Protein AF-U1WQH1-F1 (afdb_monomer_lite)

Radius of gyration: 12.49 Å; chains: 1; bounding box: 26×28×27 Å

Secondary structure (DSSP, 8-state):
-B-TTT--B-S-EEEEEE-TT--EE-HHHHHHHHHH-GGGTT---EEEEEEHHHHHHHHHHH--

pLDDT: mean 88.01, std 6.47, range [57.44, 94.81]

Sequence (64 aa):
MKCYVCKATDSISLPMYLDKNKRLFSESKLEAFRVLHPEAAYIEFEKVMVCGMCKFEMEVREAK

Organism: NCBI:txid649747

Foldseek 3Di:
DAAPPPRDDDPAKDKWWQFPVRDTHDPVRVVVCCVVCVVCPVGDIDIGIHGPVVVVVVVVVVVD

Structure (mmCIF, N/CA/C/O backbone):
data_AF-U1WQH1-F1
#
_entry.id   AF-U1WQH1-F1
#
loop_
_atom_site.group_PDB
_atom_site.id
_atom_site.type_symbol
_atom_site.label_atom_id
_atom_site.label_alt_id
_atom_site.label_comp_id
_atom_site.label_asym_id
_atom_site.label_entity_id
_atom_site.label_seq_id
_atom_site.pdbx_PDB_ins_code
_atom_site.Cartn_x
_atom_site.Cartn_y
_atom_site.Cartn_z
_atom_site.occupancy
_atom_site.B_iso_or_equiv
_atom_site.auth_seq_id
_atom_site.auth_comp_id
_atom_site.auth_asym_id
_atom_site.auth_atom_id
_atom_site.pdbx_PDB_model_num
ATOM 1 N N . MET A 1 1 ? 8.054 -13.888 -4.822 1.00 70.44 1 MET A N 1
ATOM 2 C CA . MET A 1 1 ? 6.590 -13.657 -4.720 1.00 70.44 1 MET A CA 1
ATOM 3 C C . MET A 1 1 ? 6.107 -12.921 -5.961 1.00 70.44 1 MET A C 1
ATOM 5 O O . MET A 1 1 ? 6.902 -12.204 -6.551 1.00 70.44 1 MET A O 1
ATOM 9 N N . LYS A 1 2 ? 4.852 -13.121 -6.389 1.00 86.94 2 LYS A N 1
ATOM 10 C CA . LYS A 1 2 ? 4.300 -12.448 -7.580 1.00 86.94 2 LYS A CA 1
ATOM 11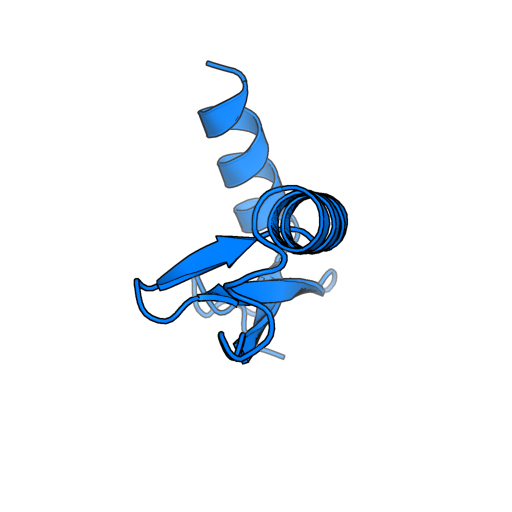 C C . LYS A 1 2 ? 3.811 -11.043 -7.229 1.00 86.94 2 LYS A C 1
ATOM 13 O O . LYS A 1 2 ? 3.179 -10.864 -6.192 1.00 86.94 2 LYS A O 1
ATOM 18 N N . CYS A 1 3 ? 4.071 -10.079 -8.107 1.00 93.19 3 CYS A N 1
ATOM 19 C CA . CYS A 1 3 ? 3.549 -8.721 -7.997 1.00 93.19 3 CYS A CA 1
ATOM 20 C C . CYS A 1 3 ? 2.014 -8.732 -8.002 1.00 93.19 3 CYS A C 1
ATOM 22 O O . CYS A 1 3 ? 1.395 -9.365 -8.855 1.00 93.19 3 CYS A O 1
ATOM 24 N N . TYR A 1 4 ? 1.377 -8.001 -7.091 1.00 92.81 4 TYR A N 1
ATOM 25 C CA . TYR A 1 4 ? -0.077 -7.881 -7.036 1.00 92.81 4 TYR A CA 1
ATOM 26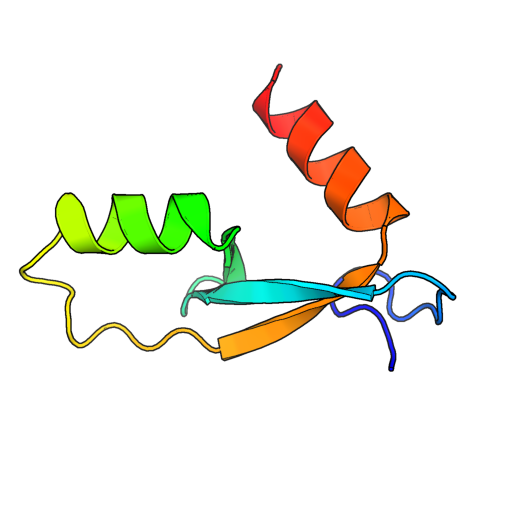 C C . TYR A 1 4 ? -0.659 -7.245 -8.308 1.00 92.81 4 TYR A C 1
ATOM 28 O O . TYR A 1 4 ? -1.716 -7.679 -8.764 1.00 92.81 4 TYR A O 1
ATOM 36 N N . VAL A 1 5 ? 0.046 -6.277 -8.902 1.00 92.00 5 VAL A N 1
ATOM 37 C CA . VAL A 1 5 ? -0.423 -5.493 -10.056 1.00 92.00 5 VAL A CA 1
ATOM 38 C C . VAL A 1 5 ? -0.265 -6.274 -11.362 1.00 92.00 5 VAL A C 1
ATOM 40 O O . VAL A 1 5 ? -1.256 -6.638 -11.986 1.00 92.00 5 VAL A O 1
ATOM 43 N N . CYS A 1 6 ? 0.970 -6.584 -11.762 1.00 93.12 6 CYS A N 1
ATOM 44 C CA . CYS A 1 6 ? 1.257 -7.205 -13.061 1.00 93.12 6 CYS A CA 1
ATOM 45 C C . CYS A 1 6 ? 1.375 -8.736 -13.018 1.00 93.12 6 CYS A C 1
ATOM 47 O O . CYS A 1 6 ? 1.587 -9.362 -14.051 1.00 93.12 6 CYS A O 1
ATOM 49 N N . LYS A 1 7 ? 1.287 -9.354 -11.830 1.00 93.19 7 LYS A N 1
ATOM 50 C CA . LYS A 1 7 ? 1.468 -10.804 -11.595 1.00 93.19 7 LYS A CA 1
ATOM 51 C C . LYS A 1 7 ? 2.840 -11.370 -11.993 1.00 93.19 7 LYS A C 1
ATOM 53 O O . LYS A 1 7 ? 3.063 -12.568 -11.807 1.00 93.19 7 LYS A O 1
ATOM 58 N N . ALA A 1 8 ? 3.765 -10.531 -12.462 1.00 89.56 8 ALA A N 1
ATOM 59 C CA . ALA A 1 8 ? 5.135 -10.910 -12.777 1.00 89.56 8 ALA A CA 1
ATOM 60 C C . ALA A 1 8 ? 5.950 -11.202 -11.511 1.00 89.56 8 ALA A C 1
ATOM 62 O O . ALA A 1 8 ? 5.613 -10.767 -10.404 1.00 89.56 8 ALA A O 1
ATOM 63 N N . THR A 1 9 ? 7.040 -11.939 -11.695 1.00 84.94 9 THR A N 1
ATOM 64 C CA . THR A 1 9 ? 8.054 -12.162 -10.663 1.00 84.94 9 THR A CA 1
ATOM 65 C C . THR A 1 9 ? 9.192 -11.187 -10.921 1.00 84.94 9 THR A C 1
ATOM 67 O O . THR A 1 9 ? 9.657 -11.090 -12.051 1.00 84.94 9 THR A O 1
ATOM 70 N N . ASP A 1 10 ? 9.618 -10.471 -9.892 1.00 80.06 10 ASP A N 1
ATOM 71 C CA . ASP A 1 10 ? 10.710 -9.501 -9.959 1.00 80.06 10 ASP A CA 1
ATOM 72 C C . ASP A 1 10 ? 11.708 -9.840 -8.841 1.00 80.06 10 ASP A C 1
ATOM 74 O O . ASP A 1 10 ? 11.315 -10.391 -7.805 1.00 80.06 10 ASP A O 1
ATOM 78 N N . SER A 1 11 ? 12.990 -9.554 -9.061 1.00 80.69 11 SER A N 1
ATOM 79 C CA . SER A 1 11 ? 14.029 -9.658 -8.034 1.00 80.69 11 SER A CA 1
ATOM 80 C C . SER A 1 11 ? 13.816 -8.624 -6.928 1.00 80.69 11 SER A C 1
ATOM 82 O O . SER A 1 11 ? 14.202 -8.863 -5.784 1.00 80.69 11 SER A O 1
ATOM 84 N N . ILE A 1 12 ? 13.143 -7.513 -7.246 1.00 85.25 12 ILE A N 1
ATOM 85 C CA . ILE A 1 12 ? 12.764 -6.473 -6.294 1.00 85.25 12 ILE A CA 1
ATOM 86 C C . ILE A 1 12 ? 11.251 -6.506 -6.081 1.00 85.25 12 ILE A C 1
ATOM 88 O O . ILE A 1 12 ? 10.460 -6.199 -6.974 1.00 85.25 12 ILE A O 1
ATOM 92 N N . SER A 1 13 ? 10.837 -6.825 -4.856 1.00 87.69 13 SER A N 1
ATOM 93 C CA . SER A 1 13 ? 9.441 -6.741 -4.429 1.00 87.69 13 SER A CA 1
ATOM 94 C C . SER A 1 13 ? 9.333 -5.958 -3.130 1.00 87.69 13 SER A C 1
ATOM 96 O O . SER A 1 13 ? 10.022 -6.274 -2.162 1.00 87.69 13 SER A O 1
ATOM 98 N N . LEU A 1 14 ? 8.449 -4.967 -3.107 1.00 90.38 14 LEU A N 1
ATOM 99 C CA . LEU A 1 14 ? 8.241 -4.068 -1.982 1.00 90.38 14 LEU A CA 1
ATOM 100 C C . LEU A 1 14 ? 6.831 -4.265 -1.410 1.00 90.38 14 LEU A C 1
ATOM 102 O O . LEU A 1 14 ? 5.883 -4.459 -2.181 1.00 90.38 14 LEU A O 1
ATOM 106 N N . PRO A 1 15 ? 6.671 -4.227 -0.078 1.00 92.56 15 PRO A N 1
ATOM 107 C CA . PRO A 1 15 ? 5.358 -4.300 0.537 1.00 92.56 15 PRO A CA 1
ATOM 108 C C . PRO A 1 15 ? 4.558 -3.019 0.277 1.00 92.56 15 PRO A C 1
ATOM 110 O O . PRO A 1 15 ? 5.083 -1.910 0.367 1.00 92.56 15 PRO A O 1
ATOM 113 N N . MET A 1 16 ? 3.272 -3.187 -0.008 1.00 94.31 16 MET A N 1
ATOM 114 C CA . MET A 1 16 ? 2.273 -2.123 -0.088 1.00 94.31 16 MET A CA 1
ATOM 115 C C . MET A 1 16 ? 0.999 -2.554 0.637 1.00 94.31 16 MET A C 1
ATOM 117 O O . MET A 1 16 ? 0.813 -3.731 0.942 1.00 94.31 16 MET A O 1
ATOM 121 N N . TYR A 1 17 ? 0.121 -1.596 0.907 1.00 94.81 17 TYR A N 1
ATOM 122 C CA . TYR A 1 17 ? -1.103 -1.807 1.669 1.00 94.81 17 TYR A CA 1
ATOM 123 C C . TYR A 1 17 ? -2.320 -1.544 0.787 1.00 94.81 17 TYR A C 1
ATOM 125 O O . TYR A 1 17 ? -2.428 -0.479 0.188 1.00 94.81 17 TYR A O 1
ATOM 133 N N . LEU A 1 18 ? -3.218 -2.514 0.678 1.00 93.75 18 LEU A N 1
ATOM 134 C CA . LEU A 1 18 ? -4.465 -2.402 -0.063 1.00 93.75 18 LEU A CA 1
ATOM 135 C C . LEU A 1 18 ? -5.596 -2.005 0.875 1.00 93.75 18 LEU A C 1
ATOM 137 O O . LEU A 1 18 ? -5.803 -2.664 1.889 1.00 93.75 18 LEU A O 1
ATOM 141 N N . ASP A 1 19 ? -6.357 -0.978 0.514 1.00 90.81 19 ASP A N 1
ATOM 142 C CA . ASP A 1 19 ? -7.633 -0.703 1.173 1.00 90.81 19 ASP A CA 1
ATOM 143 C C . ASP A 1 19 ? -8.769 -1.573 0.594 1.00 90.81 19 ASP A C 1
ATOM 145 O O . ASP A 1 19 ? -8.624 -2.271 -0.418 1.00 90.81 19 ASP A O 1
ATOM 149 N N . LYS A 1 20 ? -9.955 -1.476 1.204 1.00 88.12 20 LYS A N 1
ATOM 150 C CA . LYS A 1 20 ? -11.175 -2.161 0.740 1.00 88.12 20 LYS A CA 1
ATOM 151 C C . LYS A 1 20 ? -11.622 -1.741 -0.670 1.00 88.12 20 LYS A C 1
ATOM 153 O O . LYS A 1 20 ? -12.331 -2.494 -1.333 1.00 88.12 20 LYS A O 1
ATOM 158 N N . ASN A 1 21 ? -11.191 -0.574 -1.152 1.00 88.75 21 ASN A N 1
ATOM 159 C CA . ASN A 1 21 ? -11.484 -0.056 -2.491 1.00 88.75 21 ASN A CA 1
ATOM 160 C C . ASN A 1 21 ? -10.407 -0.426 -3.523 1.00 88.75 21 ASN A C 1
ATOM 162 O O . ASN A 1 21 ? -10.426 0.091 -4.641 1.00 88.75 21 ASN A O 1
ATOM 166 N N . LYS A 1 22 ? -9.471 -1.317 -3.170 1.00 86.56 22 LYS A N 1
ATOM 167 C CA . LYS A 1 22 ? -8.337 -1.740 -4.003 1.00 86.56 22 LYS A CA 1
ATOM 168 C C . LYS A 1 22 ? -7.361 -0.616 -4.358 1.00 86.56 22 LYS A C 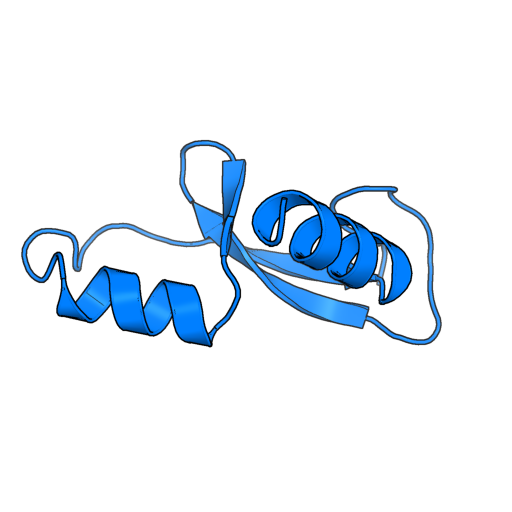1
ATOM 170 O O . LYS A 1 22 ? -6.624 -0.723 -5.340 1.00 86.56 22 LYS A O 1
ATOM 175 N N . ARG A 1 23 ? -7.325 0.446 -3.559 1.00 88.69 23 ARG A N 1
ATOM 176 C CA . ARG A 1 23 ? -6.307 1.492 -3.624 1.00 88.69 23 ARG A CA 1
ATOM 177 C C . ARG A 1 23 ? -5.063 1.019 -2.891 1.00 88.69 23 ARG A C 1
ATOM 179 O O . ARG A 1 23 ? -5.138 0.471 -1.795 1.00 88.69 23 ARG A O 1
ATOM 186 N N . LEU A 1 24 ? -3.919 1.234 -3.525 1.00 91.19 24 LEU A N 1
ATOM 187 C CA . LEU A 1 24 ? -2.614 0.878 -2.990 1.00 91.19 24 LEU A CA 1
ATOM 188 C C . LEU A 1 24 ? -2.005 2.069 -2.255 1.00 91.19 24 LEU A C 1
ATOM 190 O O . LEU A 1 24 ? -1.890 3.163 -2.802 1.00 91.19 24 LEU A O 1
ATOM 194 N N . PHE A 1 25 ? -1.545 1.816 -1.041 1.00 90.88 25 PHE A N 1
ATOM 195 C CA . PHE A 1 25 ? -0.887 2.768 -0.168 1.00 90.88 25 PHE A CA 1
ATOM 196 C C . PHE A 1 25 ? 0.557 2.329 0.060 1.00 90.88 25 PHE A C 1
ATOM 198 O O . PHE A 1 25 ? 0.844 1.154 0.315 1.00 90.88 25 PHE A O 1
ATOM 205 N N . SER A 1 26 ? 1.481 3.286 -0.029 1.00 90.88 26 SER A N 1
ATOM 206 C CA . SER A 1 26 ? 2.801 3.123 0.572 1.00 90.88 26 SER A CA 1
ATOM 207 C C . SER A 1 26 ? 2.667 3.139 2.093 1.00 90.88 26 SER A C 1
ATOM 209 O O . SER A 1 26 ? 1.662 3.595 2.638 1.00 90.88 26 SER A O 1
ATOM 211 N N . GLU A 1 27 ? 3.704 2.684 2.785 1.00 89.75 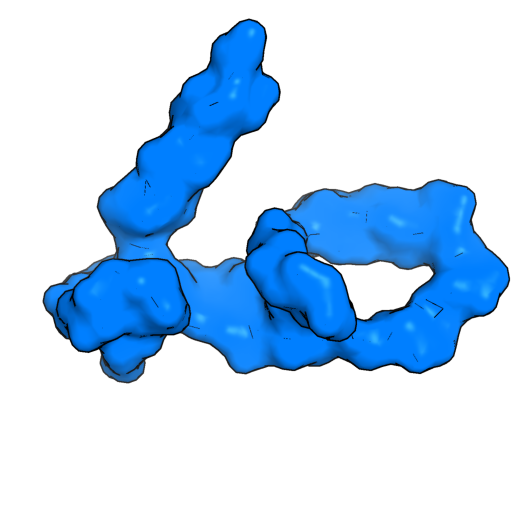27 GLU A N 1
ATOM 212 C CA . GLU A 1 27 ? 3.776 2.773 4.244 1.00 89.75 27 GLU A CA 1
ATOM 213 C C . GLU A 1 27 ? 3.575 4.208 4.747 1.00 89.75 27 GLU A C 1
ATOM 215 O O . GLU A 1 27 ? 2.708 4.447 5.582 1.00 89.75 27 GLU A O 1
ATOM 220 N N . SER A 1 28 ? 4.263 5.177 4.136 1.00 89.81 28 SER A N 1
ATOM 221 C CA . SER A 1 28 ? 4.118 6.600 4.463 1.00 89.81 28 SER A CA 1
ATOM 222 C C . SER A 1 28 ? 2.692 7.125 4.278 1.00 89.81 28 SER A C 1
ATOM 224 O O . SER A 1 28 ? 2.204 7.903 5.094 1.00 89.81 28 SER A O 1
ATOM 226 N N . LYS A 1 29 ? 1.985 6.693 3.227 1.00 90.12 29 LYS A N 1
ATOM 227 C CA . LYS A 1 29 ? 0.593 7.103 3.001 1.00 90.12 29 LYS A CA 1
ATOM 228 C C . LYS A 1 29 ? -0.373 6.425 3.954 1.00 90.12 29 LYS A C 1
ATOM 230 O O . LYS A 1 29 ? -1.356 7.047 4.338 1.00 90.12 29 LYS A O 1
ATOM 235 N N . LEU A 1 30 ? -0.123 5.169 4.315 1.00 91.19 30 LEU A N 1
ATOM 236 C CA . LEU A 1 30 ? -0.922 4.480 5.321 1.00 91.19 30 LEU A CA 1
ATOM 237 C C . LEU A 1 30 ? -0.790 5.181 6.678 1.00 91.19 30 LEU A C 1
ATOM 239 O O . LEU A 1 30 ? -1.786 5.380 7.368 1.00 91.19 30 LEU A O 1
ATOM 243 N N . GLU A 1 31 ? 0.425 5.580 7.044 1.00 90.62 31 GLU A N 1
ATOM 244 C CA . GLU A 1 31 ? 0.676 6.344 8.262 1.00 90.62 31 GLU A CA 1
ATOM 245 C C . GLU A 1 31 ? -0.030 7.704 8.220 1.00 90.62 31 GLU A C 1
ATOM 247 O O . GLU A 1 31 ? -0.805 8.016 9.123 1.00 90.62 31 GLU A O 1
ATOM 252 N N . ALA A 1 32 ? 0.123 8.457 7.126 1.00 91.12 32 ALA A N 1
ATOM 253 C CA . ALA A 1 32 ? -0.591 9.717 6.931 1.00 91.12 32 ALA 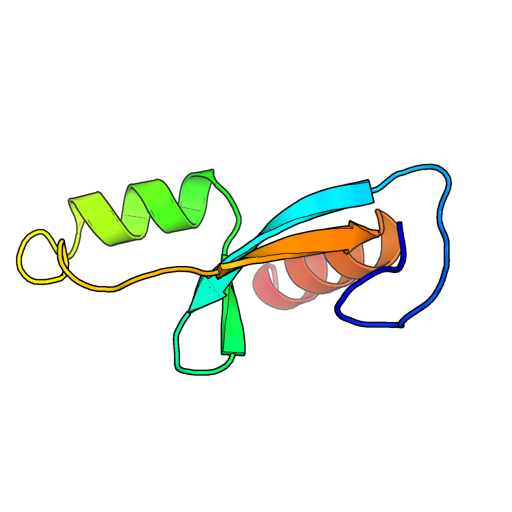A CA 1
ATOM 254 C C . ALA A 1 32 ? -2.119 9.539 7.004 1.00 91.12 32 ALA A C 1
ATOM 256 O O . ALA A 1 32 ? -2.800 10.327 7.654 1.00 91.12 32 ALA A O 1
ATOM 257 N N . PHE A 1 33 ? -2.665 8.479 6.398 1.00 90.06 33 PHE A N 1
ATOM 258 C CA . PHE A 1 33 ? -4.092 8.163 6.452 1.00 90.06 33 PHE A CA 1
ATOM 259 C C . PHE A 1 33 ? -4.570 7.924 7.889 1.00 90.06 33 PHE A C 1
ATOM 261 O O . PHE A 1 33 ? -5.594 8.469 8.288 1.00 90.06 33 PHE A O 1
ATOM 268 N N . ARG A 1 34 ? -3.819 7.156 8.685 1.00 89.75 34 ARG A N 1
ATOM 269 C CA . ARG A 1 34 ? -4.155 6.878 10.092 1.00 89.75 34 ARG A CA 1
ATOM 270 C C . ARG A 1 34 ? -4.104 8.125 10.972 1.00 89.75 34 ARG A C 1
ATOM 272 O O . ARG A 1 34 ? -4.898 8.233 11.899 1.00 89.75 34 ARG A O 1
ATOM 279 N N . VAL A 1 35 ? -3.186 9.048 10.686 1.00 91.19 35 VAL A N 1
ATOM 280 C CA . VAL A 1 35 ? -3.090 10.333 11.393 1.00 91.19 35 VAL A CA 1
ATOM 281 C C . VAL A 1 35 ? -4.257 11.253 11.031 1.00 91.19 35 VAL A C 1
ATOM 283 O O . VAL A 1 35 ? -4.820 11.895 11.913 1.00 91.19 35 VAL A O 1
ATOM 286 N N . LEU A 1 36 ? -4.625 11.318 9.748 1.00 90.88 36 LEU A N 1
ATOM 287 C CA . LEU A 1 36 ? -5.695 12.194 9.255 1.00 90.88 36 LEU A CA 1
ATOM 288 C C . LEU A 1 36 ? -7.102 11.676 9.575 1.00 90.88 36 LEU A C 1
ATOM 290 O O . LEU A 1 36 ? -8.017 12.481 9.722 1.00 90.88 36 LEU A O 1
ATOM 294 N N . HIS A 1 37 ? -7.263 10.357 9.688 1.00 88.81 37 HIS A N 1
ATOM 295 C CA . HIS A 1 37 ? -8.538 9.692 9.946 1.00 88.81 37 HIS A CA 1
ATOM 296 C C . HIS A 1 37 ? -8.437 8.773 11.171 1.00 88.81 37 HIS A C 1
ATOM 298 O O . HIS A 1 37 ? -8.493 7.545 11.034 1.00 88.81 37 HIS A O 1
ATOM 304 N N . PRO A 1 38 ? -8.273 9.323 12.386 1.00 85.81 38 PRO A N 1
ATOM 305 C CA . PRO A 1 38 ? -8.229 8.519 13.605 1.00 85.81 38 PRO A CA 1
ATOM 306 C C . PRO A 1 38 ? -9.531 7.731 13.830 1.00 85.81 38 PRO A C 1
ATOM 308 O O . PRO A 1 38 ? -9.504 6.624 14.365 1.00 85.81 38 PRO A O 1
ATOM 311 N N . GLU A 1 39 ? -10.672 8.246 13.360 1.00 87.88 39 GLU A N 1
ATOM 312 C CA . GLU A 1 39 ? -11.963 7.553 13.351 1.00 87.88 39 GLU A CA 1
ATOM 313 C C . GLU A 1 39 ? -11.956 6.293 12.481 1.00 87.88 39 GLU A C 1
ATOM 315 O O . GLU A 1 39 ? -12.750 5.385 12.702 1.00 87.88 39 GLU A O 1
ATOM 320 N N . ALA A 1 40 ? -11.044 6.212 11.515 1.00 82.75 40 ALA A N 1
ATOM 321 C CA . ALA A 1 40 ? -10.889 5.097 10.598 1.00 82.75 40 ALA A CA 1
ATOM 322 C C . ALA A 1 40 ? -9.876 4.049 11.095 1.00 82.75 40 ALA A C 1
ATOM 324 O O . ALA A 1 40 ? -9.427 3.211 10.313 1.00 82.75 40 ALA A O 1
ATOM 325 N N . ALA A 1 41 ? -9.522 4.046 12.386 1.00 75.81 41 ALA A N 1
ATOM 326 C CA . ALA A 1 41 ? -8.561 3.096 12.958 1.00 75.81 41 ALA A CA 1
ATOM 327 C C . ALA A 1 41 ? -8.951 1.614 12.765 1.00 75.81 41 ALA A C 1
ATOM 329 O O . ALA A 1 41 ? -8.081 0.747 12.736 1.00 75.81 41 ALA A O 1
ATOM 330 N N . TYR A 1 42 ? -10.246 1.321 12.601 1.00 80.44 42 TYR A N 1
ATOM 331 C CA . TYR A 1 42 ? -10.768 -0.023 12.327 1.00 80.44 42 TYR A CA 1
ATOM 332 C C . TYR A 1 42 ? -10.709 -0.422 10.843 1.00 80.44 42 TYR A C 1
ATOM 334 O O . TYR A 1 42 ? -11.099 -1.537 10.488 1.00 80.44 42 TYR A O 1
ATOM 342 N N . ILE A 1 43 ? -10.284 0.475 9.945 1.00 85.69 43 ILE A N 1
ATOM 343 C CA . ILE A 1 43 ? -10.131 0.138 8.531 1.00 85.69 43 ILE A CA 1
ATOM 344 C C . ILE A 1 43 ? -8.930 -0.793 8.379 1.00 85.69 43 ILE A C 1
ATOM 346 O O . ILE A 1 43 ? -7.778 -0.422 8.598 1.00 85.69 43 ILE A O 1
ATOM 350 N N . GLU A 1 44 ? -9.227 -2.024 7.979 1.00 87.44 44 GLU A N 1
ATOM 351 C CA . GLU A 1 44 ? -8.227 -3.037 7.672 1.00 87.44 44 GLU A CA 1
ATOM 352 C C . GLU A 1 44 ? -7.575 -2.770 6.315 1.00 87.44 44 GLU A C 1
ATOM 354 O O . GLU A 1 44 ? -8.249 -2.427 5.337 1.00 87.44 44 GLU A O 1
ATOM 359 N N . PHE A 1 45 ? -6.261 -2.981 6.269 1.00 92.00 45 PHE A N 1
ATOM 360 C CA . PHE A 1 45 ? -5.470 -2.924 5.051 1.00 92.00 45 PHE A CA 1
ATOM 361 C C . PHE A 1 45 ? -4.801 -4.273 4.809 1.00 92.00 45 PHE A C 1
ATOM 363 O O . PHE A 1 45 ? -4.157 -4.828 5.702 1.00 92.00 45 PHE A O 1
ATOM 370 N N . GLU A 1 46 ? -4.911 -4.783 3.588 1.00 93.69 46 GLU A N 1
ATOM 371 C CA . GLU A 1 46 ? -4.249 -6.016 3.180 1.00 93.69 46 GLU A CA 1
ATOM 372 C C . GLU A 1 46 ? -2.807 -5.719 2.764 1.00 93.69 46 GLU A C 1
ATOM 374 O O . GLU A 1 46 ? -2.556 -4.895 1.885 1.00 93.69 46 GLU A O 1
ATOM 379 N N . LYS A 1 47 ? -1.829 -6.400 3.364 1.00 93.62 47 LYS A N 1
ATOM 380 C CA . LYS A 1 47 ? -0.433 -6.271 2.937 1.00 93.62 47 LYS A CA 1
ATOM 381 C C . LYS A 1 47 ? -0.202 -7.105 1.678 1.00 93.62 47 LYS A C 1
ATOM 383 O O . LYS A 1 47 ? -0.211 -8.332 1.730 1.00 93.62 47 LYS A O 1
ATOM 388 N N . VAL A 1 48 ? 0.075 -6.437 0.565 1.00 93.88 48 VAL A N 1
ATOM 389 C CA . VAL A 1 48 ? 0.410 -7.062 -0.718 1.00 93.88 48 VAL A CA 1
ATOM 390 C C . VAL A 1 48 ? 1.817 -6.688 -1.156 1.00 93.88 48 VAL A C 1
ATOM 392 O O . VAL A 1 48 ? 2.476 -5.843 -0.558 1.00 93.88 48 VAL A O 1
ATOM 395 N N . MET A 1 49 ? 2.304 -7.332 -2.212 1.00 93.38 49 MET A N 1
ATOM 396 C CA . MET A 1 49 ? 3.676 -7.151 -2.678 1.00 93.38 49 MET A CA 1
ATOM 397 C C . MET A 1 49 ? 3.667 -6.693 -4.118 1.00 93.38 49 MET A C 1
ATOM 399 O O . MET A 1 49 ? 2.995 -7.283 -4.961 1.00 93.38 49 MET A O 1
ATOM 403 N N . VAL A 1 50 ? 4.402 -5.626 -4.394 1.00 93.75 50 VAL A N 1
ATOM 404 C CA . VAL A 1 50 ? 4.435 -4.961 -5.694 1.00 93.75 50 VAL A CA 1
ATOM 405 C C . VAL A 1 50 ? 5.877 -4.941 -6.183 1.00 93.75 50 VAL A C 1
ATOM 407 O O . VAL A 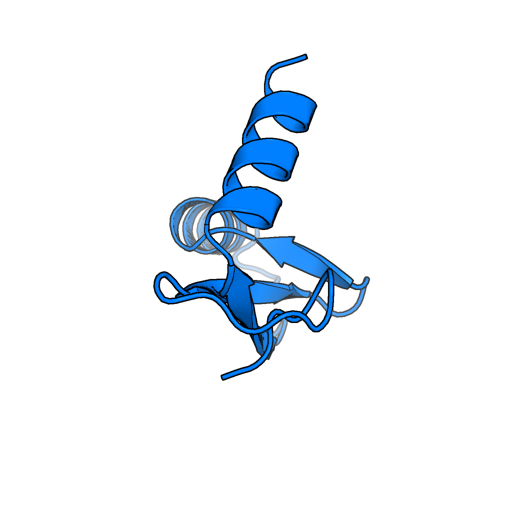1 50 ? 6.803 -4.763 -5.394 1.00 93.75 50 VAL A O 1
ATOM 410 N N . CYS A 1 51 ? 6.084 -5.191 -7.473 1.00 93.62 51 CYS A N 1
ATOM 411 C CA . CYS A 1 51 ? 7.418 -5.136 -8.059 1.00 93.62 51 CYS A CA 1
ATOM 412 C C . CYS A 1 51 ? 7.939 -3.696 -8.152 1.00 93.62 51 CYS A C 1
ATOM 414 O O . CYS A 1 51 ? 7.156 -2.740 -8.127 1.00 93.62 51 CYS A O 1
ATOM 416 N N . GLY A 1 52 ? 9.259 -3.542 -8.293 1.00 90.12 52 GLY A N 1
ATOM 417 C CA . GLY A 1 52 ? 9.895 -2.226 -8.393 1.00 90.12 52 GLY A CA 1
ATOM 418 C C . GLY A 1 52 ? 9.332 -1.382 -9.541 1.00 90.12 52 GLY A C 1
ATOM 419 O O . GLY A 1 52 ? 9.032 -0.206 -9.348 1.00 90.12 52 GLY A O 1
ATOM 420 N N . MET A 1 53 ? 9.095 -2.003 -10.703 1.00 91.31 53 MET A N 1
ATOM 421 C CA . MET A 1 53 ? 8.548 -1.317 -11.881 1.00 91.31 53 MET A CA 1
ATOM 422 C C . MET A 1 53 ? 7.135 -0.772 -11.644 1.00 91.31 53 MET A C 1
ATOM 424 O O . MET A 1 53 ? 6.884 0.405 -11.884 1.00 91.31 53 MET A O 1
ATOM 428 N N . CYS A 1 54 ? 6.215 -1.594 -11.127 1.00 91.38 54 CYS A N 1
ATOM 429 C CA . CYS A 1 54 ? 4.846 -1.144 -10.869 1.00 91.38 54 CYS A CA 1
ATOM 430 C C . CYS A 1 54 ? 4.793 -0.066 -9.783 1.00 91.38 54 CYS A C 1
ATOM 432 O O . CYS A 1 54 ? 3.990 0.855 -9.894 1.00 91.38 54 CYS A O 1
ATOM 434 N N . LYS A 1 55 ? 5.650 -0.148 -8.755 1.00 89.81 55 LYS A N 1
ATOM 435 C CA . LYS A 1 55 ? 5.749 0.916 -7.749 1.00 89.81 55 LYS A CA 1
ATOM 436 C C . LYS A 1 55 ? 6.188 2.236 -8.391 1.00 89.81 55 LYS A C 1
ATOM 438 O O . LYS A 1 55 ? 5.543 3.255 -8.169 1.00 89.81 55 LYS A O 1
ATOM 443 N N . PHE A 1 56 ? 7.238 2.202 -9.210 1.00 89.69 56 PHE A N 1
ATOM 444 C CA . PHE A 1 56 ? 7.745 3.387 -9.899 1.00 89.69 56 PHE A CA 1
ATOM 445 C C . PHE A 1 56 ? 6.685 4.022 -10.809 1.00 89.69 56 PHE A C 1
ATOM 447 O O . PHE A 1 56 ? 6.447 5.225 -10.743 1.00 89.69 56 PHE A O 1
ATOM 454 N N . GLU A 1 57 ? 5.984 3.220 -11.616 1.00 89.44 57 GLU A N 1
ATOM 455 C CA . GLU A 1 57 ? 4.908 3.723 -12.478 1.00 89.44 57 GLU A CA 1
ATOM 456 C C . GLU A 1 57 ? 3.781 4.400 -11.691 1.00 89.44 57 GLU A C 1
ATOM 458 O O . GLU A 1 57 ? 3.204 5.380 -12.163 1.00 89.44 57 GLU A O 1
ATOM 463 N N . MET A 1 58 ? 3.453 3.888 -10.503 1.00 86.06 58 MET A N 1
ATOM 464 C CA . MET A 1 58 ? 2.447 4.500 -9.638 1.00 86.06 58 MET A CA 1
ATOM 465 C C . MET A 1 58 ? 2.904 5.857 -9.103 1.00 86.06 58 MET A C 1
ATOM 467 O O . MET A 1 58 ? 2.150 6.819 -9.204 1.00 86.06 58 MET A O 1
ATOM 471 N N . GLU A 1 59 ? 4.135 5.954 -8.598 1.00 86.19 59 GLU A N 1
ATOM 472 C CA . GLU A 1 59 ? 4.693 7.211 -8.079 1.00 86.19 59 GLU A CA 1
ATOM 473 C C . GLU A 1 59 ? 4.769 8.288 -9.176 1.00 86.19 59 GLU A C 1
ATOM 475 O O . GLU A 1 59 ? 4.419 9.444 -8.944 1.00 86.19 59 GLU A O 1
ATOM 480 N N . VAL A 1 60 ? 5.129 7.904 -10.406 1.00 86.75 60 VAL A N 1
ATOM 481 C CA . VAL A 1 60 ? 5.150 8.818 -11.562 1.00 86.75 60 VAL A CA 1
ATOM 482 C C . VAL A 1 60 ? 3.752 9.336 -11.920 1.00 86.75 60 VAL A C 1
ATOM 484 O O . VAL A 1 60 ? 3.620 10.482 -12.348 1.00 86.75 60 VAL A O 1
ATOM 487 N N . ARG A 1 61 ? 2.700 8.520 -11.767 1.00 81.25 61 ARG A N 1
ATOM 488 C CA . ARG A 1 61 ? 1.314 8.940 -12.048 1.00 81.25 61 ARG A CA 1
ATOM 489 C C . ARG A 1 61 ? 0.772 9.930 -11.026 1.00 81.25 61 ARG A C 1
ATOM 491 O O . ARG A 1 61 ? -0.083 10.721 -11.385 1.00 81.25 61 ARG A O 1
ATOM 498 N N . GLU A 1 62 ? 1.236 9.868 -9.784 1.00 76.44 62 GLU A N 1
ATOM 499 C CA . GLU A 1 62 ? 0.790 10.763 -8.709 1.00 76.44 62 GLU A CA 1
ATOM 500 C C . GLU A 1 62 ? 1.544 12.094 -8.681 1.00 76.44 62 GLU A C 1
ATOM 502 O O . GLU A 1 62 ? 1.070 13.055 -8.084 1.00 76.44 62 GLU A O 1
ATOM 507 N N . ALA A 1 63 ? 2.715 12.151 -9.317 1.00 71.94 63 ALA A N 1
ATOM 508 C CA . ALA A 1 63 ? 3.493 13.374 -9.486 1.00 71.94 63 ALA A CA 1
ATOM 509 C C . ALA A 1 63 ? 3.032 14.242 -10.677 1.00 71.94 63 ALA A C 1
ATOM 511 O O . ALA A 1 63 ? 3.590 15.320 -10.888 1.00 71.94 63 ALA A O 1
ATOM 512 N N . LYS A 1 64 ? 2.064 13.766 -11.472 1.00 57.44 64 LYS A N 1
ATOM 513 C CA . LYS A 1 64 ? 1.433 14.495 -12.582 1.00 57.44 64 LYS A CA 1
ATOM 514 C C . LYS A 1 64 ? 0.059 15.007 -12.181 1.00 57.44 64 LYS A C 1
ATOM 516 O O . LYS A 1 64 ? -0.261 16.133 -12.615 1.00 57.44 64 LYS A O 1
#